Protein AF-A0A099EU78-F1 (afdb_monomer)

Structure (mmCIF, N/CA/C/O backbone):
data_AF-A0A099EU78-F1
#
_entry.id   AF-A0A099EU78-F1
#
loop_
_atom_site.group_PDB
_atom_site.id
_atom_site.type_symbol
_atom_site.label_atom_id
_atom_site.label_alt_id
_atom_site.label_comp_id
_atom_site.label_asym_id
_atom_site.label_entity_id
_atom_site.label_seq_id
_atom_site.pdbx_PDB_ins_code
_atom_site.Cartn_x
_atom_site.Cartn_y
_atom_site.Cartn_z
_atom_site.occupancy
_atom_site.B_iso_or_equiv
_atom_site.auth_seq_id
_atom_site.auth_comp_id
_atom_site.auth_asym_id
_atom_site.auth_atom_id
_atom_site.pdbx_PDB_model_num
ATOM 1 N N . MET A 1 1 ? -49.614 20.196 21.701 1.00 38.34 1 MET A N 1
ATOM 2 C CA . MET A 1 1 ? -48.810 18.955 21.643 1.00 38.34 1 MET A CA 1
ATOM 3 C C . MET A 1 1 ? -47.610 19.234 20.755 1.00 38.34 1 MET A C 1
ATOM 5 O O . MET A 1 1 ? -47.786 19.555 19.587 1.00 38.34 1 MET A O 1
ATOM 9 N N . LYS A 1 2 ? -46.423 19.310 21.362 1.00 38.41 2 LYS A N 1
ATOM 10 C CA . LYS A 1 2 ? -45.186 19.818 20.755 1.00 38.41 2 LYS A CA 1
ATOM 11 C C . LYS A 1 2 ? -44.476 18.629 20.103 1.00 38.41 2 LYS A C 1
ATOM 13 O O . LYS A 1 2 ? -43.973 17.764 20.810 1.00 38.41 2 LYS A O 1
ATOM 18 N N . HIS A 1 3 ? -44.539 18.549 18.776 1.00 41.34 3 HIS A N 1
ATOM 19 C CA . HIS A 1 3 ? -43.918 17.479 18.000 1.00 41.34 3 HIS A CA 1
ATOM 20 C C . HIS A 1 3 ? -42.408 17.715 17.955 1.00 41.34 3 HIS A C 1
ATOM 22 O O . HIS A 1 3 ? -41.948 18.739 17.451 1.00 41.34 3 HIS A O 1
ATOM 28 N N . CYS A 1 4 ? -41.653 16.783 18.530 1.00 44.53 4 CYS A N 1
ATOM 29 C CA . CYS A 1 4 ? -40.205 16.733 18.424 1.00 44.53 4 CYS A CA 1
ATOM 30 C C . CYS A 1 4 ? -39.872 16.083 17.072 1.00 44.53 4 CYS A C 1
ATOM 32 O O . CYS A 1 4 ? -40.051 14.876 16.915 1.00 44.53 4 CYS A O 1
ATOM 34 N N . LEU A 1 5 ? -39.457 16.879 16.082 1.00 46.91 5 LEU A N 1
ATOM 35 C CA . LEU A 1 5 ? -38.812 16.351 14.880 1.00 46.91 5 LEU A CA 1
ATOM 36 C C . LEU A 1 5 ? -37.393 15.926 15.268 1.00 46.91 5 LEU A C 1
ATOM 38 O O . LEU A 1 5 ? -36.523 16.770 15.466 1.00 46.91 5 LEU A O 1
ATOM 42 N N . ILE A 1 6 ? -37.163 14.620 15.378 1.00 50.50 6 ILE A N 1
ATOM 43 C CA . ILE A 1 6 ? -35.812 14.062 15.380 1.00 50.50 6 ILE A CA 1
ATOM 44 C C . ILE A 1 6 ? -35.417 13.931 13.910 1.00 50.50 6 ILE A C 1
ATOM 46 O O . ILE A 1 6 ? -35.852 13.016 13.215 1.00 50.50 6 ILE A O 1
ATOM 50 N N . ALA A 1 7 ? -34.642 14.899 13.424 1.00 48.06 7 ALA A N 1
ATOM 51 C CA . ALA A 1 7 ? -33.934 14.779 12.161 1.00 48.06 7 ALA A CA 1
ATOM 52 C C . ALA A 1 7 ? -32.829 13.730 12.348 1.00 48.06 7 ALA A C 1
ATOM 54 O O . ALA A 1 7 ? -31.798 14.003 12.959 1.00 48.06 7 ALA A O 1
ATOM 55 N N . ALA A 1 8 ? -33.079 12.510 11.874 1.00 45.00 8 ALA A N 1
ATOM 56 C CA . ALA A 1 8 ? -32.043 11.506 11.709 1.00 45.00 8 ALA A CA 1
ATOM 57 C C . ALA A 1 8 ? -31.104 11.992 10.599 1.00 45.00 8 ALA A C 1
ATOM 59 O O . ALA A 1 8 ? -31.436 11.944 9.416 1.00 45.00 8 ALA A O 1
ATOM 60 N N . LEU A 1 9 ? -29.956 12.535 11.000 1.00 45.12 9 LEU A N 1
ATOM 61 C CA . LEU A 1 9 ? -28.851 12.829 10.104 1.00 45.12 9 LEU A CA 1
ATOM 62 C C . LEU A 1 9 ? -28.272 11.471 9.676 1.00 45.12 9 LEU A C 1
ATOM 64 O O . LEU A 1 9 ? -27.477 10.873 10.397 1.00 45.12 9 LEU A O 1
ATOM 68 N N . CYS A 1 10 ? -28.739 10.933 8.548 1.00 38.91 10 CYS A N 1
ATOM 69 C CA . CYS A 1 10 ? -28.059 9.831 7.878 1.00 38.91 10 CYS A CA 1
ATOM 70 C C . CYS A 1 10 ? -26.675 10.344 7.472 1.00 38.91 10 CYS A C 1
ATOM 72 O O . CYS A 1 10 ? -26.548 11.085 6.498 1.00 38.91 10 CYS A O 1
ATOM 74 N N . LEU A 1 11 ? -25.655 9.995 8.256 1.00 42.59 11 LEU A N 1
ATOM 75 C CA . LEU A 1 11 ? -24.265 10.078 7.831 1.00 42.59 11 LEU A CA 1
ATOM 76 C C . LEU A 1 11 ? -24.165 9.228 6.565 1.00 42.59 11 LEU A C 1
ATOM 78 O O . LEU A 1 11 ? -24.374 8.017 6.607 1.00 42.59 11 LEU A O 1
ATOM 82 N N . ALA A 1 12 ? -23.969 9.887 5.428 1.00 37.28 12 ALA A N 1
ATOM 83 C CA . ALA A 1 12 ? -23.705 9.219 4.172 1.00 37.28 12 ALA A CA 1
ATOM 84 C C . ALA A 1 12 ? -22.346 8.525 4.307 1.00 37.28 12 ALA A C 1
ATOM 86 O O . ALA A 1 12 ? -21.306 9.155 4.138 1.00 37.28 12 ALA A O 1
ATOM 87 N N . SER A 1 13 ? -22.360 7.240 4.649 1.00 43.66 13 SER A N 1
ATOM 88 C CA . SER A 1 13 ? -21.246 6.348 4.372 1.00 43.66 13 SER A CA 1
ATOM 89 C C . SER A 1 13 ? -21.105 6.301 2.851 1.00 43.66 13 SER A C 1
ATOM 91 O O . SER A 1 13 ? -21.903 5.673 2.153 1.00 43.66 13 SER A O 1
ATOM 93 N N . GLY A 1 14 ? -20.158 7.079 2.322 1.00 46.44 14 GLY A N 1
ATOM 94 C CA . GLY A 1 14 ? -19.791 7.006 0.913 1.00 46.44 14 GLY A CA 1
ATOM 95 C C . GLY A 1 14 ? -19.384 5.570 0.568 1.00 46.44 14 GLY A C 1
ATOM 96 O O . GLY A 1 14 ? -18.867 4.871 1.443 1.00 46.44 14 GLY A O 1
ATOM 97 N N . PRO A 1 15 ? -19.645 5.097 -0.662 1.00 48.50 15 PRO A N 1
ATOM 98 C CA . PRO A 1 15 ? -19.170 3.786 -1.073 1.00 48.50 15 PRO A CA 1
ATOM 99 C C . PRO A 1 15 ? -17.649 3.756 -0.902 1.00 48.50 15 PRO A C 1
ATOM 101 O O . PRO A 1 15 ? -16.961 4.654 -1.392 1.00 48.50 15 PRO A O 1
ATOM 104 N N . ALA A 1 16 ? -17.141 2.756 -0.177 1.00 52.81 16 ALA A N 1
ATOM 105 C CA . ALA A 1 16 ? -15.727 2.424 -0.236 1.00 52.81 16 ALA A CA 1
ATOM 106 C C . ALA A 1 16 ? -15.407 2.170 -1.712 1.00 52.81 16 ALA A C 1
ATOM 108 O O . ALA A 1 16 ? -16.097 1.387 -2.368 1.00 52.81 16 ALA A O 1
ATOM 109 N N . LEU A 1 17 ? -14.480 2.946 -2.268 1.00 63.19 17 LEU A N 1
ATOM 110 C CA . LEU A 1 17 ? -14.197 2.878 -3.694 1.00 63.19 17 LEU A CA 1
ATOM 111 C C . LEU A 1 17 ? -13.292 1.677 -3.947 1.00 63.19 17 LEU A C 1
ATOM 113 O O . LEU A 1 17 ? -12.259 1.526 -3.287 1.00 63.19 17 LEU A O 1
ATOM 117 N N . ALA A 1 18 ? -13.690 0.852 -4.919 1.00 78.75 18 ALA A N 1
ATOM 118 C CA . ALA A 1 18 ? -12.827 -0.160 -5.507 1.00 78.75 18 ALA A CA 1
ATOM 119 C C . ALA A 1 18 ? -11.472 0.431 -5.899 1.00 78.75 18 ALA A C 1
ATOM 121 O O . ALA A 1 18 ? -11.382 1.635 -6.148 1.00 78.75 18 ALA A O 1
ATOM 122 N N . TRP A 1 19 ? -10.447 -0.415 -6.032 1.00 92.12 19 TRP A N 1
ATOM 123 C CA . TRP A 1 19 ? -9.174 0.017 -6.609 1.00 92.12 19 TRP A CA 1
ATOM 124 C C . TRP A 1 19 ? -9.408 0.732 -7.944 1.00 92.12 19 TRP A C 1
ATOM 126 O O . TRP A 1 19 ? -9.770 0.104 -8.942 1.00 92.12 19 TRP A O 1
ATOM 136 N N . THR A 1 20 ? -9.198 2.045 -7.966 1.00 92.62 20 THR A N 1
ATOM 137 C CA . THR A 1 20 ? -9.228 2.835 -9.194 1.00 92.62 20 THR A CA 1
ATOM 138 C C . THR A 1 20 ? -7.816 2.982 -9.711 1.00 92.62 20 THR A C 1
ATOM 140 O O . THR A 1 20 ? -6.967 3.569 -9.044 1.00 92.62 20 THR A O 1
ATOM 143 N N . GLU A 1 21 ? -7.573 2.447 -10.903 1.00 94.69 21 GLU A N 1
ATOM 144 C CA . GLU A 1 21 ? -6.302 2.593 -11.598 1.00 94.69 21 GLU A CA 1
ATOM 145 C C . GLU A 1 21 ? -6.308 3.864 -12.453 1.00 94.69 21 GLU A C 1
ATOM 147 O O . GLU A 1 21 ? -7.205 4.097 -13.267 1.00 94.69 21 GLU A O 1
ATOM 152 N N . THR A 1 22 ? -5.262 4.668 -12.307 1.00 95.19 22 THR A N 1
ATOM 153 C CA . THR A 1 22 ? -4.925 5.757 -13.221 1.00 95.19 22 THR A CA 1
ATOM 154 C C . THR A 1 22 ? -3.483 5.599 -13.687 1.00 95.19 22 THR A C 1
ATOM 156 O O . THR A 1 22 ? -2.642 5.075 -12.963 1.00 95.19 22 THR A O 1
ATOM 159 N N . LYS A 1 23 ? -3.177 6.042 -14.909 1.00 94.56 23 LYS A N 1
ATOM 160 C CA . LYS A 1 23 ? -1.797 6.117 -15.405 1.00 94.56 23 LYS A CA 1
ATOM 161 C C . LYS A 1 23 ? -1.377 7.576 -15.460 1.00 94.56 23 LYS A C 1
ATOM 163 O O . LYS A 1 23 ? -2.054 8.385 -16.099 1.00 94.56 23 LYS A O 1
ATOM 168 N N . ASP A 1 24 ? -0.289 7.919 -14.781 1.00 90.88 24 ASP A N 1
ATOM 169 C CA . ASP A 1 24 ? 0.240 9.278 -14.818 1.00 90.88 24 ASP A CA 1
ATOM 170 C C . ASP A 1 24 ? 0.998 9.556 -16.131 1.00 90.88 24 ASP A C 1
ATOM 172 O O . ASP A 1 24 ? 1.253 8.666 -16.947 1.00 90.88 24 ASP A O 1
ATOM 176 N N . PHE A 1 25 ? 1.367 10.819 -16.360 1.00 91.69 25 PHE A N 1
ATOM 177 C CA . PHE A 1 25 ? 2.054 11.228 -17.592 1.00 91.69 25 PHE A CA 1
ATOM 178 C C . PHE A 1 25 ? 3.472 10.649 -17.736 1.00 91.69 25 PHE A C 1
ATOM 180 O O . PHE A 1 25 ? 4.030 10.693 -18.832 1.00 91.69 25 PHE A O 1
ATOM 187 N N . ARG A 1 26 ? 4.071 10.160 -16.642 1.00 92.19 26 ARG A N 1
ATOM 188 C CA . ARG A 1 26 ? 5.388 9.511 -16.641 1.00 92.19 26 ARG A CA 1
ATOM 189 C C . ARG A 1 26 ? 5.269 8.036 -17.004 1.00 92.19 26 ARG A C 1
ATOM 191 O O . ARG A 1 26 ? 6.251 7.449 -17.431 1.00 92.19 26 ARG A O 1
ATOM 198 N N . GLY A 1 27 ? 4.071 7.468 -16.894 1.00 92.44 27 GLY A N 1
ATOM 199 C CA . GLY A 1 27 ? 3.794 6.066 -17.156 1.00 92.44 27 GLY A CA 1
ATOM 200 C C . GLY A 1 27 ? 3.624 5.227 -15.890 1.00 92.44 27 GLY A C 1
ATOM 201 O O . GLY A 1 27 ? 3.481 4.014 -16.013 1.00 92.44 27 GLY A O 1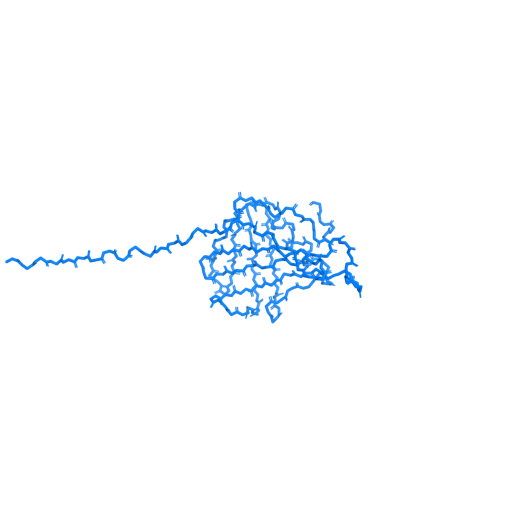
ATOM 202 N N . LEU A 1 28 ? 3.593 5.850 -14.708 1.00 95.56 28 LEU A N 1
ATOM 203 C CA . LEU A 1 28 ? 3.353 5.161 -13.444 1.00 95.56 28 LEU A CA 1
ATOM 204 C C . LEU A 1 28 ? 1.876 4.797 -13.314 1.00 95.56 28 LEU A C 1
ATOM 206 O O . LEU A 1 28 ? 0.996 5.598 -13.638 1.00 95.56 28 LEU A O 1
ATOM 210 N N . HIS A 1 29 ? 1.614 3.594 -12.818 1.00 96.75 29 HIS A N 1
ATOM 211 C CA . HIS A 1 29 ? 0.274 3.110 -12.523 1.00 96.75 29 HIS A CA 1
ATOM 212 C C . HIS A 1 29 ? -0.045 3.433 -11.064 1.00 96.75 29 HIS A C 1
ATOM 214 O O . HIS A 1 29 ? 0.680 3.014 -10.165 1.00 96.75 29 HIS A O 1
ATOM 220 N N . VAL A 1 30 ? -1.109 4.188 -10.827 1.00 96.56 30 VAL A N 1
ATOM 221 C CA . VAL A 1 30 ? -1.540 4.641 -9.505 1.00 96.56 30 VAL A CA 1
ATOM 222 C C . VAL A 1 30 ? -2.879 3.994 -9.192 1.00 96.56 30 VAL A C 1
ATOM 224 O O . VAL A 1 30 ? -3.858 4.218 -9.902 1.00 96.56 30 VAL A O 1
ATOM 227 N N . TYR A 1 31 ? -2.910 3.193 -8.135 1.00 96.31 31 TYR A N 1
ATOM 228 C CA . TYR A 1 31 ? -4.086 2.475 -7.668 1.00 96.31 31 TYR A CA 1
ATOM 229 C C . TYR A 1 31 ? -4.558 3.082 -6.357 1.00 96.31 31 TYR A C 1
ATOM 231 O O . TYR A 1 31 ? -3.834 3.060 -5.363 1.00 96.31 31 TYR A O 1
ATOM 239 N N . GLU A 1 32 ? -5.778 3.596 -6.337 1.00 95.06 32 GLU A N 1
ATOM 240 C CA . GLU A 1 32 ? -6.325 4.275 -5.165 1.00 95.06 32 GLU A CA 1
ATOM 241 C C . GLU A 1 32 ? -7.492 3.488 -4.580 1.00 95.06 32 GLU A C 1
ATOM 243 O O . GLU A 1 32 ? -8.348 2.997 -5.313 1.00 95.06 32 GLU A O 1
ATOM 248 N N . ALA A 1 33 ? -7.527 3.385 -3.255 1.00 93.69 33 ALA A N 1
ATOM 249 C CA . ALA A 1 33 ? -8.658 2.866 -2.501 1.00 93.69 33 ALA A CA 1
ATOM 250 C C . ALA A 1 33 ? -8.893 3.747 -1.274 1.00 93.69 33 ALA A C 1
ATOM 252 O O . ALA A 1 33 ? -7.950 4.241 -0.650 1.00 93.69 33 ALA A O 1
ATOM 253 N N . SER A 1 34 ? -10.156 3.945 -0.904 1.00 91.81 34 SER A N 1
ATOM 254 C CA . SER A 1 34 ? -10.506 4.753 0.265 1.00 91.81 34 SER A CA 1
ATOM 255 C C . SER A 1 34 ? -11.653 4.154 1.066 1.00 91.81 34 SER A C 1
ATOM 257 O O . SER A 1 34 ? -12.532 3.473 0.537 1.00 91.81 34 SER A O 1
ATOM 259 N N . GLY A 1 35 ? -11.615 4.421 2.367 1.00 88.00 35 GLY A N 1
ATOM 260 C CA . GLY A 1 35 ? -12.651 4.099 3.338 1.00 88.00 35 GLY A CA 1
ATOM 261 C C . GLY A 1 35 ? -12.955 5.319 4.200 1.00 88.00 35 GLY A C 1
ATOM 262 O O . GLY A 1 35 ? -12.493 6.432 3.932 1.00 88.00 35 GLY A O 1
ATOM 263 N N . GLU A 1 36 ? -13.737 5.130 5.259 1.00 88.06 36 GLU A N 1
ATOM 264 C CA . GLU A 1 36 ? -14.099 6.235 6.146 1.00 88.06 36 GLU A CA 1
ATOM 265 C C . GLU A 1 36 ? -12.855 6.803 6.848 1.00 88.06 36 GLU A C 1
ATOM 267 O O . GLU A 1 36 ? -12.284 6.186 7.743 1.00 88.06 36 GLU A O 1
ATOM 272 N N . GLY A 1 37 ? -12.421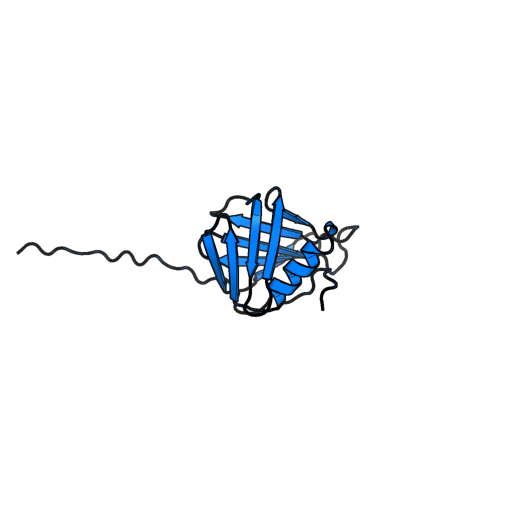 7.996 6.434 1.00 89.50 37 GLY A N 1
ATOM 273 C CA . GLY A 1 37 ? -11.313 8.709 7.068 1.00 89.50 37 GLY A CA 1
ATOM 274 C C . GLY A 1 37 ? -9.915 8.171 6.752 1.00 89.50 37 GLY A C 1
ATOM 275 O O . GLY A 1 37 ? -8.963 8.625 7.382 1.00 89.50 37 GLY A O 1
ATOM 276 N N . VAL A 1 38 ? -9.761 7.252 5.795 1.00 93.19 38 VAL A N 1
ATOM 277 C CA . VAL A 1 38 ? -8.453 6.724 5.382 1.00 93.19 38 VAL A CA 1
ATOM 278 C C . VAL A 1 38 ? -8.403 6.469 3.877 1.00 93.19 38 VAL A C 1
ATOM 280 O O . VAL A 1 38 ? -9.395 6.052 3.279 1.00 93.19 38 VAL A O 1
ATOM 283 N N 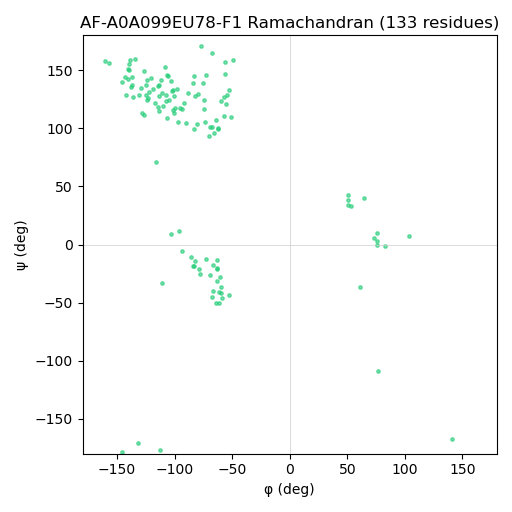. ALA A 1 39 ? -7.249 6.710 3.257 1.00 93.94 39 ALA A N 1
ATOM 284 C CA . ALA A 1 39 ? -7.018 6.390 1.852 1.00 93.94 39 ALA A CA 1
ATOM 285 C C . ALA A 1 39 ? -5.612 5.830 1.628 1.00 93.94 39 ALA A C 1
ATOM 287 O O . ALA A 1 39 ? -4.644 6.283 2.249 1.00 93.94 39 ALA A O 1
ATOM 288 N N . LEU A 1 40 ? -5.529 4.860 0.719 1.00 95.56 40 LEU A N 1
ATOM 289 C CA . LEU A 1 40 ? -4.306 4.229 0.243 1.00 95.56 40 LEU A CA 1
ATOM 290 C C . LEU A 1 40 ? -4.115 4.558 -1.237 1.00 95.56 40 LEU A C 1
ATOM 292 O O . LEU A 1 40 ? -5.059 4.461 -2.019 1.00 95.56 40 LEU A O 1
ATOM 296 N N . SER A 1 41 ? -2.888 4.898 -1.620 1.00 95.94 41 SER A N 1
ATOM 297 C CA . SER A 1 41 ? -2.484 5.042 -3.019 1.00 95.94 41 SER A CA 1
ATOM 298 C C . SER A 1 41 ? -1.232 4.209 -3.258 1.00 95.94 41 SER A C 1
ATOM 300 O O . SER A 1 41 ? -0.187 4.475 -2.670 1.00 95.94 41 SER A O 1
ATOM 302 N N . VAL A 1 42 ? -1.342 3.159 -4.064 1.00 96.62 42 VAL A N 1
ATOM 303 C CA . VAL A 1 42 ? -0.220 2.295 -4.433 1.00 96.62 42 VAL A CA 1
ATOM 304 C C . VAL A 1 42 ? 0.265 2.721 -5.809 1.00 96.62 42 VAL A C 1
ATOM 306 O O . VAL A 1 42 ? -0.477 2.644 -6.785 1.00 96.62 42 VAL A O 1
ATOM 309 N N . VAL A 1 43 ? 1.509 3.173 -5.890 1.00 96.31 43 VAL A N 1
ATOM 310 C CA . VAL A 1 43 ? 2.165 3.550 -7.140 1.00 96.31 43 VAL A CA 1
ATOM 311 C C . VAL A 1 43 ? 3.075 2.412 -7.573 1.00 96.31 43 VAL A C 1
ATOM 313 O O . VAL A 1 43 ? 3.907 1.954 -6.790 1.00 96.31 43 VAL A O 1
ATOM 316 N N . CYS A 1 44 ? 2.911 1.976 -8.818 1.00 95.75 44 CYS A N 1
ATOM 317 C CA . CYS A 1 44 ? 3.666 0.902 -9.448 1.00 95.75 44 CYS A CA 1
ATOM 318 C C . CYS A 1 44 ? 4.331 1.392 -10.734 1.00 95.75 44 CYS A C 1
ATOM 320 O O . CYS A 1 44 ? 3.706 2.089 -11.538 1.00 95.75 44 CYS A O 1
ATOM 322 N N . ASP A 1 45 ? 5.553 0.931 -10.977 1.00 94.50 45 ASP A N 1
ATOM 323 C CA . ASP A 1 45 ? 6.296 1.175 -12.212 1.00 94.50 45 ASP A CA 1
ATOM 324 C C . ASP A 1 45 ? 6.569 -0.140 -12.971 1.00 94.50 45 ASP A C 1
ATOM 326 O O . ASP A 1 45 ? 7.702 -0.632 -12.988 1.00 94.50 45 ASP A O 1
ATOM 330 N N . PRO A 1 46 ? 5.537 -0.768 -13.572 1.00 91.06 46 PRO A N 1
ATOM 331 C CA . PRO A 1 46 ? 5.688 -2.065 -14.236 1.00 91.06 46 PRO A CA 1
ATOM 332 C C . PRO A 1 46 ? 6.529 -1.987 -15.518 1.00 91.06 46 PRO A C 1
ATOM 334 O O . PRO A 1 46 ? 7.140 -2.978 -15.915 1.00 91.06 46 PRO A O 1
ATOM 337 N N . ASP A 1 47 ? 6.558 -0.815 -16.155 1.00 90.25 47 ASP A N 1
ATOM 338 C CA . ASP A 1 47 ? 7.240 -0.581 -17.428 1.00 90.25 47 ASP A CA 1
ATOM 339 C C . ASP A 1 47 ? 8.680 -0.058 -17.235 1.00 90.25 47 ASP A C 1
ATOM 341 O O . ASP A 1 47 ? 9.412 0.094 -18.215 1.00 90.25 47 ASP A O 1
ATOM 345 N N . GLY A 1 48 ? 9.102 0.225 -15.994 1.00 89.69 48 GLY A N 1
ATOM 346 C CA . GLY A 1 48 ? 10.415 0.804 -15.692 1.00 89.69 48 GLY A CA 1
ATOM 347 C C . GLY A 1 48 ? 10.589 2.215 -16.263 1.00 89.69 48 GLY A C 1
ATOM 348 O O . GLY A 1 48 ? 11.650 2.546 -16.798 1.00 89.69 48 GLY A O 1
ATOM 349 N N . ALA A 1 49 ? 9.536 3.032 -16.196 1.00 91.50 49 ALA A N 1
ATOM 350 C CA . ALA A 1 49 ? 9.553 4.437 -16.588 1.00 91.50 49 ALA A CA 1
ATOM 351 C C . ALA A 1 49 ? 10.559 5.261 -15.765 1.00 91.50 49 ALA A C 1
ATOM 353 O O . ALA A 1 49 ? 11.103 6.253 -16.261 1.00 91.50 49 ALA A O 1
ATOM 354 N N . MET A 1 50 ? 10.830 4.833 -14.531 1.00 90.19 50 MET A N 1
ATOM 355 C CA . MET A 1 50 ? 11.852 5.367 -13.639 1.00 90.19 50 MET A CA 1
ATOM 356 C C . MET A 1 50 ? 13.018 4.374 -13.500 1.00 90.19 50 MET A C 1
ATOM 358 O O . MET A 1 50 ? 12.867 3.163 -13.659 1.00 90.19 50 MET A O 1
ATOM 362 N N . ILE A 1 51 ? 14.221 4.888 -13.211 1.00 85.62 51 ILE A N 1
ATOM 363 C CA . ILE A 1 51 ? 15.424 4.064 -13.000 1.00 85.62 51 ILE A CA 1
ATOM 364 C C . ILE A 1 51 ? 16.067 4.436 -11.651 1.00 85.62 51 ILE A C 1
ATOM 366 O O . ILE A 1 51 ? 16.645 5.524 -11.551 1.00 85.62 51 ILE A O 1
ATOM 370 N N . PRO A 1 52 ? 16.045 3.540 -10.639 1.00 84.00 52 PRO A N 1
ATOM 371 C CA . PRO A 1 52 ? 15.362 2.235 -10.633 1.00 84.00 52 PRO A CA 1
ATOM 372 C C . PRO A 1 52 ? 13.823 2.379 -10.659 1.00 84.00 52 PRO A C 1
ATOM 374 O O . PRO A 1 52 ? 13.338 3.477 -10.386 1.00 84.00 52 PRO A O 1
ATOM 377 N N . PRO A 1 53 ? 13.062 1.302 -10.960 1.00 86.69 53 PRO A N 1
ATOM 378 C CA . PRO A 1 53 ? 11.602 1.347 -10.926 1.00 86.69 53 PRO A CA 1
ATOM 379 C C . PRO A 1 53 ? 11.073 1.870 -9.588 1.00 86.69 53 PRO A C 1
ATOM 381 O O . PRO A 1 53 ? 11.516 1.431 -8.522 1.00 86.69 53 PRO A O 1
ATOM 384 N N . GLU A 1 54 ? 10.128 2.806 -9.641 1.00 90.62 54 GLU A N 1
ATOM 385 C CA . GLU A 1 54 ? 9.559 3.440 -8.450 1.00 90.62 54 GLU A CA 1
ATOM 386 C C . GLU A 1 54 ? 8.243 2.770 -8.048 1.00 90.62 54 GLU A C 1
ATOM 388 O O . GLU A 1 54 ? 7.200 3.022 -8.648 1.00 90.62 54 GLU A O 1
ATOM 393 N N . ASN A 1 55 ? 8.272 1.973 -6.975 1.00 94.31 55 ASN A N 1
ATOM 394 C CA . ASN A 1 55 ? 7.051 1.479 -6.333 1.00 94.31 55 ASN A CA 1
ATOM 395 C C . ASN A 1 55 ? 6.962 1.969 -4.891 1.00 94.31 55 ASN A C 1
ATOM 397 O O . ASN A 1 55 ? 7.954 1.906 -4.151 1.00 94.31 55 ASN A O 1
ATOM 401 N N . HIS A 1 56 ? 5.792 2.461 -4.497 1.00 94.81 56 HIS A N 1
ATOM 402 C CA . HIS A 1 56 ? 5.551 2.959 -3.149 1.00 94.81 56 HIS A CA 1
ATOM 403 C C . HIS A 1 56 ? 4.065 2.945 -2.786 1.00 94.81 56 HIS A C 1
ATOM 405 O O . HIS A 1 56 ? 3.192 2.990 -3.646 1.00 94.81 56 HIS A O 1
ATOM 411 N N . LEU A 1 57 ? 3.785 2.897 -1.489 1.00 96.00 57 LEU A N 1
ATOM 412 C CA . LEU A 1 57 ? 2.457 3.056 -0.912 1.00 96.00 57 LEU A CA 1
ATOM 413 C C . LEU A 1 57 ? 2.406 4.414 -0.226 1.00 96.00 57 LEU A C 1
ATOM 415 O O . LEU A 1 57 ? 3.249 4.702 0.621 1.00 96.00 57 LEU A O 1
ATOM 419 N N . MET A 1 58 ? 1.387 5.203 -0.539 1.00 95.62 58 MET A N 1
ATOM 420 C CA . MET A 1 58 ? 1.015 6.395 0.203 1.00 95.62 58 MET A CA 1
ATOM 421 C C . MET A 1 58 ? -0.210 6.128 1.076 1.00 95.62 58 MET A C 1
ATOM 423 O O . MET A 1 58 ? -1.154 5.463 0.648 1.00 95.62 58 MET A O 1
ATOM 427 N N . MET A 1 59 ? -0.213 6.674 2.289 1.00 95.50 59 MET A N 1
ATOM 428 C CA . MET A 1 59 ? -1.310 6.551 3.246 1.00 95.50 59 MET A CA 1
ATOM 429 C C . MET A 1 59 ? -1.685 7.915 3.815 1.00 95.50 59 MET A C 1
ATOM 431 O O . MET A 1 59 ? -0.841 8.637 4.357 1.00 95.50 59 MET A O 1
ATOM 435 N N . THR A 1 60 ? -2.978 8.227 3.755 1.00 94.62 60 THR A N 1
ATOM 436 C CA . THR A 1 60 ? -3.546 9.414 4.400 1.00 94.62 60 THR A CA 1
ATOM 437 C C . THR A 1 60 ? -4.612 9.026 5.415 1.00 94.62 60 THR A C 1
ATOM 439 O O . THR A 1 60 ? -5.380 8.092 5.192 1.00 94.62 60 THR A O 1
ATOM 442 N N . VAL A 1 61 ? -4.668 9.754 6.529 1.00 93.31 61 VAL A N 1
ATOM 443 C CA . VAL A 1 61 ? -5.691 9.624 7.574 1.00 93.31 61 VAL A CA 1
ATOM 444 C C . VAL A 1 61 ? -6.335 10.991 7.759 1.00 93.31 61 VAL A C 1
ATOM 446 O O . VAL A 1 61 ? -5.646 11.979 7.991 1.00 93.31 61 VAL A O 1
ATOM 449 N N . GLN A 1 62 ? -7.659 11.056 7.625 1.00 92.56 62 GLN A N 1
ATOM 450 C CA . GLN A 1 62 ? -8.441 12.297 7.629 1.00 92.56 62 GLN A CA 1
ATOM 451 C C . GLN A 1 62 ? -7.927 13.334 6.608 1.00 92.56 62 GLN A C 1
ATOM 453 O O . GLN A 1 62 ? -7.994 14.536 6.844 1.00 92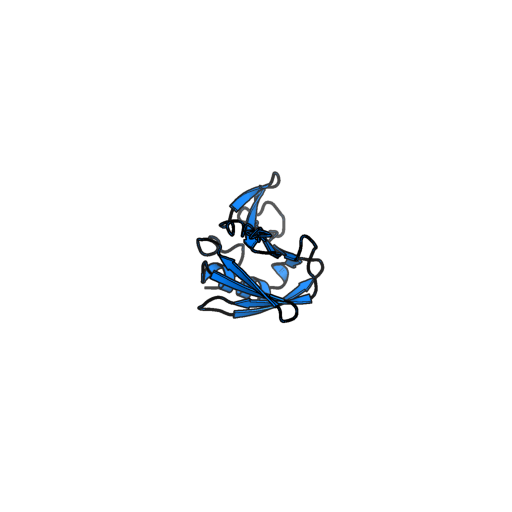.56 62 GLN A O 1
ATOM 458 N N . GLY A 1 63 ? -7.404 12.858 5.471 1.00 91.56 63 GLY A N 1
ATOM 459 C CA . GLY A 1 63 ? -6.863 13.691 4.392 1.00 91.56 63 GLY A CA 1
ATOM 460 C C . GLY A 1 63 ? -5.419 14.166 4.586 1.00 91.56 63 GLY A C 1
ATOM 461 O O . GLY A 1 63 ? -4.885 14.819 3.696 1.00 91.56 63 GLY A O 1
ATOM 462 N N . GLU A 1 64 ? -4.770 13.821 5.699 1.00 93.38 64 GLU A N 1
ATOM 463 C CA . GLU A 1 64 ? -3.389 14.210 6.004 1.00 93.38 64 GLU A CA 1
ATOM 464 C C . GLU A 1 64 ? -2.435 13.017 5.866 1.00 93.38 64 GLU A C 1
ATOM 466 O O . GLU A 1 64 ? -2.798 11.884 6.189 1.00 93.38 64 GLU A O 1
ATOM 471 N N . ASN A 1 65 ? -1.195 13.258 5.428 1.00 94.38 65 ASN A N 1
ATOM 472 C CA . ASN A 1 65 ? -0.175 12.208 5.330 1.00 94.38 65 ASN A CA 1
ATOM 473 C C . ASN A 1 65 ? 0.089 11.579 6.702 1.00 94.38 65 ASN A C 1
ATOM 475 O O . ASN A 1 65 ? 0.483 12.262 7.651 1.00 94.38 65 ASN A O 1
ATOM 479 N N . TYR A 1 66 ? -0.076 10.262 6.802 1.00 93.75 66 TYR A N 1
ATOM 480 C CA . TYR A 1 66 ? 0.134 9.557 8.060 1.00 93.75 66 TYR A CA 1
ATOM 481 C C . TYR A 1 66 ? 1.616 9.231 8.290 1.00 93.75 66 TYR A C 1
ATOM 483 O O . TYR A 1 66 ? 2.367 8.960 7.364 1.00 93.75 66 TYR A O 1
ATOM 491 N N . SER A 1 67 ? 2.084 9.261 9.534 1.00 94.75 67 SER A N 1
ATOM 492 C CA . SER A 1 67 ? 3.427 8.793 9.896 1.00 94.75 67 SER A CA 1
ATOM 493 C C . SER A 1 67 ? 3.369 8.094 11.237 1.00 94.75 67 SER A C 1
ATOM 495 O O . SER A 1 67 ? 2.860 8.657 12.206 1.00 94.75 67 SER A O 1
ATOM 497 N N . GLY A 1 68 ? 3.912 6.885 11.301 1.00 94.88 68 GLY A N 1
ATOM 498 C CA . GLY A 1 68 ? 3.838 6.055 12.492 1.00 94.88 68 GLY A CA 1
ATOM 499 C C . GLY A 1 68 ? 3.625 4.588 12.166 1.00 94.88 68 GLY A C 1
ATOM 500 O O . GLY A 1 68 ? 3.803 4.151 11.027 1.00 94.88 68 GLY A O 1
ATOM 501 N N . ASP A 1 69 ? 3.298 3.842 13.210 1.00 95.94 69 ASP A N 1
ATOM 502 C CA . ASP A 1 69 ? 3.117 2.402 13.145 1.00 95.94 69 ASP A CA 1
ATOM 503 C C . ASP A 1 69 ? 1.696 2.078 12.666 1.00 95.94 69 ASP A C 1
ATOM 505 O O . ASP A 1 69 ? 0.719 2.715 13.069 1.00 95.94 69 ASP A O 1
ATOM 509 N N . TYR A 1 70 ? 1.575 1.076 11.805 1.00 96.00 70 TYR A N 1
ATOM 510 C CA . TYR A 1 70 ? 0.300 0.617 11.273 1.00 96.00 70 TYR A CA 1
ATOM 511 C C . TYR A 1 70 ? 0.271 -0.909 11.212 1.00 96.00 70 TYR A C 1
ATOM 513 O O . TYR A 1 70 ? 1.308 -1.570 11.160 1.00 96.00 70 TYR A O 1
ATOM 521 N N . GLN A 1 71 ? -0.933 -1.465 11.169 1.00 97.31 71 GLN A N 1
ATOM 522 C CA . GLN A 1 71 ? -1.164 -2.868 10.855 1.00 97.31 71 GLN A CA 1
ATOM 523 C C . GLN A 1 71 ? -2.134 -2.958 9.681 1.00 97.31 71 GLN A C 1
ATOM 525 O O . GLN A 1 71 ? -3.202 -2.352 9.727 1.00 97.31 71 GLN A O 1
ATOM 530 N N . LEU A 1 72 ? -1.778 -3.722 8.653 1.00 96.81 72 LEU A N 1
ATOM 531 C CA . LEU A 1 72 ? -2.702 -4.160 7.611 1.00 96.81 72 LEU A CA 1
ATOM 532 C C . LEU A 1 72 ? -3.072 -5.611 7.879 1.00 96.81 72 LEU A C 1
ATOM 534 O O . LEU A 1 72 ? -2.193 -6.444 8.104 1.00 96.81 72 LEU A O 1
ATOM 538 N N . LYS A 1 73 ? -4.361 -5.923 7.826 1.00 97.44 73 LYS A N 1
ATOM 539 C CA . LYS A 1 73 ? -4.862 -7.273 8.044 1.00 97.44 73 LYS A CA 1
ATOM 540 C C . LYS A 1 73 ? -5.955 -7.612 7.042 1.00 97.44 73 LYS A C 1
ATOM 542 O O . LYS A 1 73 ? -6.864 -6.826 6.825 1.00 97.44 73 LYS A O 1
ATOM 547 N N . SER A 1 74 ? -5.881 -8.805 6.477 1.00 96.12 74 SER A N 1
ATOM 548 C CA . SER A 1 74 ? -6.964 -9.460 5.753 1.00 96.12 74 SER A CA 1
ATOM 549 C C . SER A 1 74 ? -7.439 -10.693 6.532 1.00 96.12 74 SER A C 1
ATOM 551 O O . SER A 1 74 ? -6.943 -11.003 7.621 1.00 96.12 74 SER A O 1
ATOM 553 N N . SER A 1 75 ? -8.387 -11.443 5.971 1.00 92.44 75 SER A N 1
ATOM 554 C CA . SER A 1 75 ? -8.772 -12.757 6.501 1.00 92.44 75 SER A CA 1
ATOM 555 C C . SER A 1 75 ? -7.641 -13.792 6.458 1.00 92.44 75 SER A C 1
ATOM 557 O O . SER A 1 75 ? -7.693 -14.773 7.197 1.00 92.44 75 SER A O 1
ATOM 559 N N . GLU A 1 76 ? -6.635 -13.592 5.604 1.00 93.25 76 GLU A N 1
ATOM 560 C CA . GLU A 1 76 ? -5.591 -14.582 5.315 1.00 93.25 76 GLU A CA 1
ATOM 561 C C . GLU A 1 76 ? -4.212 -14.178 5.840 1.00 93.25 76 GLU A C 1
ATOM 563 O O . GLU A 1 76 ? -3.415 -15.038 6.216 1.00 93.25 76 GLU A O 1
ATOM 568 N N . ARG A 1 77 ? -3.907 -12.875 5.853 1.00 95.81 77 ARG A N 1
ATOM 569 C CA . ARG A 1 77 ? -2.568 -12.350 6.136 1.00 95.81 77 ARG A CA 1
ATOM 570 C C . ARG A 1 77 ? -2.643 -11.108 7.014 1.00 95.81 77 ARG A C 1
ATOM 572 O O . ARG A 1 77 ? -3.645 -10.401 7.047 1.00 95.81 77 ARG A O 1
ATOM 579 N N . SER A 1 78 ? -1.566 -10.839 7.739 1.00 96.69 78 SER A N 1
ATOM 580 C CA . SER A 1 78 ? -1.431 -9.641 8.561 1.00 96.69 78 SER A CA 1
ATOM 581 C C . SER A 1 78 ? 0.016 -9.186 8.548 1.00 96.69 78 SER A C 1
ATOM 583 O O . SER A 1 78 ? 0.917 -10.014 8.658 1.00 96.69 78 SER A O 1
ATOM 585 N N . PHE A 1 79 ? 0.223 -7.879 8.475 1.00 96.06 79 PHE A N 1
ATOM 586 C CA . PHE A 1 79 ? 1.536 -7.259 8.527 1.00 96.06 79 PHE A CA 1
ATOM 587 C C . PHE A 1 79 ? 1.499 -6.022 9.421 1.00 96.06 79 PHE A C 1
ATOM 589 O O . PHE A 1 79 ? 0.564 -5.224 9.350 1.00 96.06 79 PHE A O 1
ATOM 596 N N . GLU A 1 80 ? 2.524 -5.866 10.252 1.00 95.50 80 GLU A N 1
ATOM 597 C CA . GLU A 1 80 ? 2.763 -4.664 11.047 1.00 95.50 80 GLU A CA 1
ATOM 598 C C . GLU A 1 80 ? 3.994 -3.953 10.507 1.00 95.50 80 GLU A C 1
ATOM 600 O O . GLU A 1 80 ? 5.048 -4.561 10.318 1.00 95.50 80 GLU A O 1
ATOM 605 N N . GLY A 1 81 ? 3.858 -2.655 10.273 1.00 92.56 81 GLY A N 1
ATOM 606 C CA . GLY A 1 81 ? 4.906 -1.854 9.674 1.00 92.56 81 GLY A CA 1
ATOM 607 C C . GLY A 1 81 ? 4.926 -0.439 10.214 1.00 92.56 81 GLY A C 1
ATOM 608 O O . GLY A 1 81 ? 4.140 -0.046 11.076 1.00 92.56 81 GLY A O 1
ATOM 609 N N . LYS A 1 82 ? 5.847 0.346 9.666 1.00 92.12 82 LYS A N 1
ATOM 610 C CA . LYS A 1 82 ? 5.972 1.768 9.954 1.00 92.12 82 LYS A CA 1
ATOM 611 C C . LYS A 1 82 ? 6.024 2.543 8.654 1.00 92.12 82 LYS A C 1
ATOM 613 O O . LYS A 1 82 ? 6.752 2.159 7.745 1.00 92.12 82 LYS A O 1
ATOM 618 N N . ILE A 1 83 ? 5.272 3.631 8.583 1.00 91.38 83 ILE A N 1
ATOM 619 C CA . ILE A 1 83 ? 5.272 4.539 7.439 1.00 91.38 83 ILE A CA 1
ATOM 620 C C . ILE A 1 83 ? 5.876 5.885 7.847 1.00 91.38 83 ILE A C 1
ATOM 622 O O . ILE A 1 83 ? 5.664 6.354 8.972 1.00 91.38 83 ILE A O 1
ATOM 626 N N . GLN A 1 84 ? 6.657 6.504 6.961 1.00 88.94 84 GLN A N 1
ATOM 627 C CA . GLN A 1 84 ? 7.294 7.800 7.213 1.00 88.94 84 GLN A CA 1
ATOM 628 C C . GLN A 1 84 ? 6.868 8.807 6.151 1.00 88.94 84 GLN A C 1
ATOM 630 O O . GLN A 1 84 ? 6.914 8.521 4.959 1.00 88.94 84 GLN A O 1
ATOM 635 N N . ASN A 1 85 ? 6.451 9.999 6.579 1.00 86.25 85 ASN A N 1
ATOM 636 C CA . ASN A 1 85 ? 5.937 11.057 5.705 1.00 86.25 85 ASN A CA 1
ATOM 637 C C . ASN A 1 85 ? 4.835 10.570 4.748 1.00 86.25 85 ASN A C 1
ATOM 639 O O . ASN A 1 85 ? 4.792 10.961 3.584 1.00 86.25 85 ASN A O 1
ATOM 643 N N . GLY A 1 86 ? 3.961 9.684 5.219 1.00 81.88 86 GLY A N 1
ATOM 644 C CA . GLY A 1 86 ? 2.875 9.130 4.419 1.00 81.88 86 GLY A CA 1
ATOM 645 C C . GLY A 1 86 ? 3.308 8.075 3.422 1.00 81.88 86 GLY A C 1
ATOM 646 O O . GLY A 1 86 ? 2.429 7.586 2.738 1.00 81.88 86 GLY A O 1
ATOM 647 N N . THR A 1 87 ? 4.593 7.717 3.321 1.00 88.00 87 THR A N 1
ATOM 648 C CA . THR A 1 87 ? 5.100 6.837 2.260 1.00 88.00 87 THR A CA 1
ATOM 649 C C . THR A 1 87 ? 5.854 5.619 2.805 1.00 88.00 87 THR A C 1
ATOM 651 O O . THR A 1 87 ? 6.663 5.733 3.727 1.00 88.00 87 THR A O 1
ATOM 654 N N . LEU A 1 88 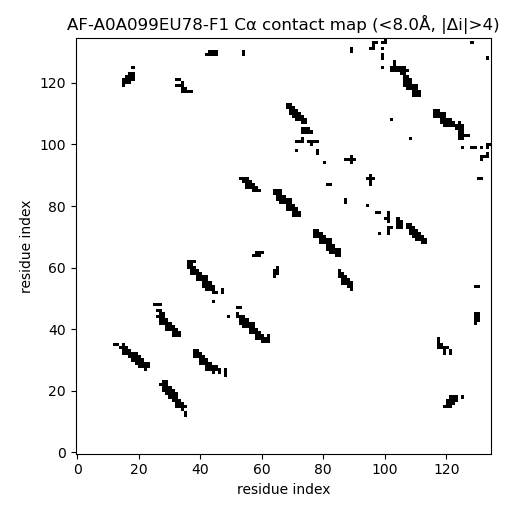? 5.593 4.451 2.218 1.00 88.31 88 LEU A N 1
ATOM 655 C CA . LEU A 1 88 ? 6.413 3.240 2.303 1.00 88.31 88 LEU A CA 1
ATOM 656 C C . LEU A 1 88 ? 6.981 2.970 0.909 1.00 88.31 88 LEU A C 1
ATOM 658 O O . LEU A 1 88 ? 6.215 2.914 -0.051 1.00 88.31 88 LEU A O 1
ATOM 662 N N . VAL A 1 89 ? 8.293 2.793 0.783 1.00 84.56 89 VAL A N 1
ATOM 663 C CA . VAL A 1 89 ? 8.957 2.595 -0.514 1.00 84.56 89 VAL A CA 1
ATOM 664 C C . VAL A 1 89 ? 9.385 1.142 -0.700 1.00 84.56 89 VAL A C 1
ATOM 666 O O . VAL A 1 89 ? 9.809 0.472 0.237 1.00 84.56 89 VAL A O 1
ATOM 669 N N . SER A 1 90 ? 9.319 0.647 -1.934 1.00 81.25 90 SER A N 1
ATOM 670 C CA . SER A 1 90 ? 9.667 -0.748 -2.253 1.00 81.25 90 SER A CA 1
ATOM 671 C C . SER A 1 90 ? 11.123 -1.129 -1.991 1.00 81.25 90 SER A C 1
ATOM 673 O O . SER A 1 90 ? 11.425 -2.307 -1.804 1.00 81.25 90 SER A O 1
ATOM 675 N N . THR A 1 91 ? 12.028 -0.151 -1.904 1.00 78.25 91 THR A N 1
ATOM 676 C CA . THR A 1 91 ? 13.435 -0.381 -1.542 1.00 78.25 91 THR A CA 1
ATOM 677 C C . THR A 1 91 ? 13.617 -0.945 -0.137 1.00 78.25 91 THR A C 1
ATOM 679 O O . THR A 1 91 ? 14.704 -1.425 0.178 1.00 78.25 91 THR A O 1
ATOM 682 N N . ASP A 1 92 ? 12.573 -0.916 0.692 1.00 69.69 92 ASP A N 1
ATOM 683 C CA . ASP A 1 92 ? 12.602 -1.506 2.026 1.00 69.69 92 ASP A CA 1
ATOM 684 C C . ASP A 1 92 ? 12.571 -3.050 1.978 1.00 69.69 92 ASP A C 1
ATOM 686 O O . ASP A 1 92 ? 12.891 -3.694 2.976 1.00 69.69 92 ASP A O 1
ATOM 690 N N . GLY A 1 93 ? 12.273 -3.657 0.817 1.00 78.62 93 GLY A N 1
ATOM 691 C CA . GLY A 1 93 ? 12.362 -5.101 0.581 1.00 78.62 93 GLY A CA 1
ATOM 692 C C . GLY A 1 93 ? 11.204 -5.875 1.210 1.00 78.62 93 GLY A C 1
ATOM 693 O O . GLY A 1 93 ? 10.071 -5.792 0.736 1.00 78.62 93 GLY A O 1
ATOM 694 N N . ASP A 1 94 ? 11.484 -6.626 2.278 1.00 83.44 94 ASP A N 1
ATOM 695 C CA . ASP A 1 94 ? 10.508 -7.489 2.963 1.00 83.44 94 ASP A CA 1
ATOM 696 C C . ASP A 1 94 ? 9.209 -6.757 3.362 1.00 83.44 94 ASP A C 1
ATOM 698 O O . ASP A 1 94 ? 8.134 -7.283 3.077 1.00 83.44 94 ASP A O 1
ATOM 702 N N . PRO A 1 95 ? 9.235 -5.525 3.918 1.00 90.12 95 PRO A N 1
ATOM 703 C CA . PRO A 1 95 ? 8.016 -4.786 4.241 1.00 90.12 95 PRO A CA 1
ATOM 704 C C . PRO A 1 95 ? 7.131 -4.511 3.024 1.00 90.12 95 PRO A C 1
ATOM 706 O O . PRO A 1 95 ? 5.910 -4.553 3.130 1.00 90.12 95 PRO A O 1
ATOM 709 N N . TRP A 1 96 ? 7.726 -4.241 1.859 1.00 93.31 96 TRP A N 1
ATOM 710 C CA . TRP A 1 96 ? 6.964 -4.023 0.632 1.00 93.31 96 TRP A CA 1
ATOM 711 C C . TRP A 1 96 ? 6.266 -5.299 0.173 1.00 93.31 96 TRP A C 1
ATOM 713 O O . TRP A 1 96 ? 5.077 -5.286 -0.142 1.00 93.31 96 TRP A O 1
ATOM 723 N N . ASN A 1 97 ? 7.002 -6.410 0.195 1.00 93.56 97 ASN A N 1
ATOM 724 C CA . ASN A 1 97 ? 6.485 -7.721 -0.164 1.00 93.56 97 ASN A CA 1
ATOM 725 C C . ASN A 1 97 ? 5.306 -8.141 0.715 1.00 93.56 97 ASN A C 1
ATOM 727 O O . ASN A 1 97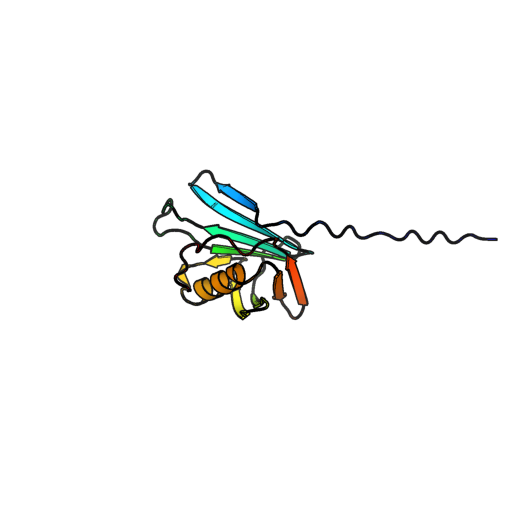 ? 4.276 -8.566 0.196 1.00 93.56 97 ASN A O 1
ATOM 731 N N . GLU A 1 98 ? 5.424 -7.962 2.028 1.00 94.94 98 GLU A N 1
ATOM 732 C CA . GLU A 1 98 ? 4.353 -8.299 2.965 1.00 94.94 98 GLU A CA 1
ATOM 733 C C . GLU A 1 98 ? 3.125 -7.398 2.792 1.00 94.94 98 GLU A C 1
ATOM 735 O O . GLU A 1 98 ? 1.994 -7.884 2.812 1.00 94.94 98 GLU A O 1
ATOM 740 N N . VAL A 1 99 ? 3.317 -6.096 2.548 1.00 95.56 99 VAL A N 1
ATOM 741 C CA . VAL A 1 99 ? 2.202 -5.179 2.268 1.00 95.56 99 VAL A CA 1
ATOM 742 C C . VAL A 1 99 ? 1.447 -5.598 1.014 1.00 95.56 99 VAL A C 1
ATOM 744 O O . VAL A 1 99 ? 0.225 -5.749 1.066 1.00 95.56 99 VAL A O 1
ATOM 747 N N . ILE A 1 100 ? 2.148 -5.832 -0.098 1.00 96.38 100 ILE A N 1
ATOM 748 C CA . ILE A 1 100 ? 1.506 -6.277 -1.339 1.00 96.38 100 ILE A CA 1
ATOM 749 C C . ILE A 1 100 ? 0.822 -7.634 -1.138 1.00 96.38 100 ILE A C 1
ATOM 751 O O . ILE A 1 100 ? -0.315 -7.805 -1.575 1.00 96.38 100 ILE A O 1
ATOM 755 N N . ALA A 1 101 ? 1.444 -8.573 -0.419 1.00 96.00 101 ALA A N 1
ATOM 756 C CA . ALA A 1 101 ? 0.833 -9.863 -0.110 1.00 96.00 101 ALA A CA 1
ATOM 757 C C . ALA A 1 101 ? -0.477 -9.717 0.684 1.00 96.00 101 ALA A C 1
ATOM 759 O O . ALA A 1 101 ? -1.458 -10.396 0.376 1.00 96.00 101 ALA A O 1
ATOM 760 N N . VAL A 1 102 ? -0.535 -8.813 1.671 1.00 96.88 102 VAL A N 1
ATOM 761 C CA . VAL A 1 102 ? -1.780 -8.527 2.402 1.00 96.88 102 VAL A CA 1
ATOM 762 C C . VAL A 1 102 ? -2.831 -7.925 1.465 1.00 96.88 102 VAL A C 1
ATOM 764 O O . VAL A 1 102 ? -3.943 -8.450 1.403 1.00 96.88 102 VAL A O 1
ATOM 767 N N . LEU A 1 103 ? -2.491 -6.891 0.687 1.00 96.44 103 LEU A N 1
ATOM 768 C CA . LEU A 1 103 ? -3.437 -6.210 -0.212 1.00 96.44 103 LEU A CA 1
ATOM 769 C C . LEU A 1 103 ? -3.994 -7.126 -1.319 1.00 96.44 103 LEU A C 1
ATOM 771 O O . LEU A 1 103 ? -5.136 -6.958 -1.745 1.00 96.44 103 LEU A O 1
ATOM 775 N N . ARG A 1 104 ? -3.205 -8.100 -1.786 1.00 96.00 104 ARG A N 1
ATOM 776 C CA . ARG A 1 104 ? -3.612 -9.084 -2.806 1.00 96.00 104 ARG A CA 1
ATOM 777 C C . ARG A 1 104 ? -4.405 -10.267 -2.245 1.00 96.00 104 ARG A C 1
ATOM 779 O O . ARG A 1 104 ? -5.010 -11.000 -3.020 1.00 96.00 104 ARG A O 1
ATOM 786 N N . SER A 1 105 ? -4.406 -10.471 -0.926 1.00 96.06 105 SER A N 1
ATOM 787 C CA . SER A 1 105 ? -5.046 -11.638 -0.296 1.00 96.06 105 SER A CA 1
ATOM 788 C C . SER A 1 105 ? -6.556 -11.497 -0.072 1.00 96.06 105 SER A C 1
ATOM 790 O O . SER A 1 105 ? -7.242 -12.492 0.128 1.00 96.06 105 SER A O 1
ATOM 792 N N . SER A 1 106 ? -7.105 -10.278 -0.087 1.00 95.19 106 SER A N 1
ATOM 793 C CA . SER A 1 106 ? -8.544 -10.055 0.103 1.00 95.19 1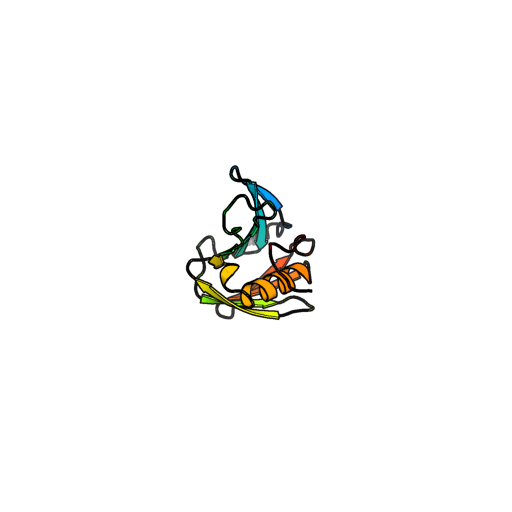06 SER A CA 1
ATOM 794 C C . SER A 1 106 ? -8.985 -8.690 -0.422 1.00 95.19 106 SER A C 1
ATOM 796 O O . SER A 1 106 ? -8.185 -7.761 -0.510 1.00 95.19 106 SER A O 1
ATOM 798 N N . ALA A 1 107 ? -10.278 -8.566 -0.726 1.00 94.56 107 ALA A N 1
ATOM 799 C CA . ALA A 1 107 ? -10.939 -7.279 -0.950 1.00 94.56 107 ALA A CA 1
ATOM 800 C C . ALA A 1 107 ? -11.271 -6.548 0.367 1.00 94.56 107 ALA A C 1
ATOM 802 O O . ALA A 1 107 ? -11.477 -5.338 0.380 1.00 94.56 107 ALA A O 1
ATOM 803 N N . GLU A 1 108 ? -11.343 -7.283 1.478 1.00 95.00 108 GLU A N 1
ATOM 804 C CA . GLU A 1 108 ? -11.621 -6.750 2.811 1.00 95.00 108 GLU A CA 1
ATOM 805 C C . GLU A 1 108 ? -10.314 -6.628 3.594 1.00 95.00 108 GLU A C 1
ATOM 807 O O . GLU A 1 108 ? -9.675 -7.637 3.916 1.00 95.00 108 GLU A O 1
ATOM 812 N N . ILE A 1 109 ? -9.924 -5.387 3.885 1.00 95.62 109 ILE A N 1
ATOM 813 C CA . ILE A 1 109 ? -8.702 -5.043 4.608 1.00 95.62 109 ILE A CA 1
ATOM 814 C C . ILE A 1 109 ? -9.063 -4.222 5.849 1.00 95.62 109 ILE A C 1
ATOM 816 O O . ILE A 1 109 ? -9.693 -3.171 5.755 1.00 95.62 109 ILE A O 1
ATOM 820 N N . ASP A 1 110 ? -8.603 -4.672 7.010 1.00 95.62 110 ASP A N 1
ATOM 821 C CA . ASP A 1 110 ? -8.600 -3.903 8.248 1.00 95.62 110 ASP A CA 1
ATOM 822 C C . ASP A 1 110 ? -7.252 -3.190 8.391 1.00 95.62 110 ASP A C 1
ATOM 824 O O . ASP A 1 110 ? -6.199 -3.820 8.523 1.00 95.62 110 ASP A O 1
ATOM 828 N N . LEU A 1 111 ? -7.282 -1.860 8.395 1.00 96.06 111 LEU A N 1
ATOM 829 C CA . LEU A 1 111 ? -6.122 -1.019 8.670 1.00 96.06 111 LEU A CA 1
ATOM 830 C C . LEU A 1 111 ? -6.205 -0.501 10.103 1.00 96.06 111 LEU A C 1
ATOM 832 O O . LEU A 1 111 ? -7.109 0.257 10.437 1.00 96.06 111 LEU A O 1
ATOM 836 N N . THR A 1 112 ? -5.261 -0.883 10.959 1.00 96.69 112 THR A N 1
ATOM 837 C CA . THR A 1 112 ? -5.192 -0.391 12.339 1.00 96.69 112 THR A CA 1
ATOM 838 C C . THR A 1 112 ? -4.079 0.635 12.500 1.00 96.69 112 THR A C 1
ATOM 840 O O . THR A 1 112 ? -2.919 0.361 12.203 1.00 96.69 112 THR A O 1
ATOM 843 N N . ILE A 1 113 ? -4.437 1.819 12.996 1.00 94.38 113 ILE A N 1
ATOM 844 C CA . ILE A 1 113 ? -3.544 2.959 13.229 1.00 94.38 113 ILE A CA 1
ATOM 845 C C . ILE A 1 113 ? -3.873 3.548 14.599 1.00 94.38 113 ILE A C 1
ATOM 847 O O . ILE A 1 113 ? -5.026 3.882 14.872 1.00 94.38 113 ILE A O 1
ATOM 851 N N . ASN A 1 114 ? -2.872 3.709 15.469 1.00 90.06 114 ASN A N 1
ATOM 852 C CA . ASN A 1 114 ? -3.047 4.263 16.822 1.00 90.06 114 ASN A CA 1
ATOM 853 C C . ASN A 1 114 ? -4.176 3.578 17.633 1.00 90.06 114 ASN A C 1
ATOM 855 O O . ASN A 1 114 ? -4.885 4.230 18.398 1.00 90.06 114 ASN A O 1
ATOM 859 N N . GLY A 1 115 ? -4.373 2.268 17.437 1.00 90.19 115 GLY A N 1
ATOM 860 C CA . GLY A 1 115 ? -5.430 1.486 18.091 1.00 90.19 115 GLY A CA 1
ATOM 861 C C . GLY A 1 115 ? -6.844 1.687 17.529 1.00 90.19 115 GLY A C 1
ATOM 862 O O . GLY A 1 115 ? -7.784 1.100 18.059 1.00 90.19 115 GLY A O 1
ATOM 863 N N . MET A 1 116 ? -7.009 2.488 16.473 1.00 93.31 116 MET A N 1
ATOM 864 C CA . MET A 1 116 ? -8.257 2.614 15.718 1.00 93.31 116 MET A CA 1
ATOM 865 C C . MET A 1 116 ? -8.195 1.733 14.475 1.00 93.31 116 MET A C 1
ATOM 867 O O . MET A 1 116 ? -7.198 1.778 13.756 1.00 93.31 116 MET A O 1
ATOM 871 N N . SER A 1 117 ? -9.253 0.969 14.215 1.00 94.06 117 SER A N 1
ATOM 872 C CA . SER A 1 117 ? -9.371 0.142 13.013 1.00 94.06 117 SER A CA 1
ATOM 873 C C . SER A 1 117 ? -10.276 0.813 11.984 1.00 94.06 117 SER A C 1
ATOM 875 O O . SER A 1 117 ? -11.370 1.272 12.310 1.00 94.06 117 SER A O 1
ATOM 877 N N . TYR A 1 118 ? -9.805 0.838 10.744 1.00 93.62 118 TYR A N 1
ATOM 878 C CA . TYR A 1 118 ? -10.484 1.372 9.577 1.00 93.62 118 TYR A CA 1
ATOM 879 C C . TYR A 1 118 ? -10.724 0.230 8.596 1.00 93.62 118 TYR A C 1
ATOM 881 O O . TYR A 1 118 ? -9.772 -0.414 8.153 1.00 93.62 118 TYR A O 1
ATOM 889 N N . ALA A 1 119 ? -11.986 -0.011 8.256 1.00 92.31 119 ALA A N 1
ATOM 890 C CA . ALA A 1 119 ? -12.342 -1.008 7.259 1.00 92.31 119 ALA A CA 1
ATOM 891 C C . ALA A 1 119 ? -12.199 -0.415 5.851 1.00 92.31 119 ALA A C 1
ATOM 893 O O . ALA A 1 119 ? -12.772 0.633 5.537 1.00 92.31 119 ALA A O 1
ATOM 894 N N . LEU A 1 120 ? -11.457 -1.113 5.000 1.00 91.62 120 LEU A N 1
ATOM 895 C CA . LEU A 1 120 ? -11.314 -0.849 3.577 1.00 91.62 120 LEU A CA 1
ATOM 896 C C . LEU A 1 120 ? -11.941 -2.021 2.821 1.00 91.62 120 LEU A C 1
ATOM 898 O O . LEU A 1 120 ? -11.457 -3.147 2.904 1.00 91.62 120 LEU A O 1
ATOM 902 N N . ASN A 1 121 ? -13.020 -1.753 2.087 1.00 92.31 121 ASN A N 1
ATOM 903 C CA . ASN A 1 121 ? -13.583 -2.704 1.135 1.00 92.31 121 ASN A CA 1
ATOM 904 C C . ASN A 1 121 ? -13.253 -2.217 -0.275 1.00 92.31 121 ASN A C 1
ATOM 906 O O . ASN A 1 121 ? -13.787 -1.207 -0.724 1.00 92.31 121 ASN A O 1
ATOM 910 N N . THR A 1 122 ? -12.348 -2.921 -0.941 1.00 91.50 122 THR A N 1
ATOM 911 C CA . THR A 1 122 ? -11.804 -2.549 -2.251 1.00 91.50 122 THR A CA 1
ATOM 912 C C . THR A 1 122 ? -12.521 -3.243 -3.413 1.00 91.50 122 THR A C 1
ATOM 914 O O . THR A 1 122 ? -12.044 -3.181 -4.547 1.00 91.50 122 THR A O 1
ATOM 917 N N . GLU A 1 123 ? -13.665 -3.891 -3.141 1.00 90.25 123 GLU A N 1
ATOM 918 C CA . GLU A 1 123 ? -14.492 -4.740 -4.024 1.00 90.25 123 GLU A CA 1
ATOM 919 C C . GLU A 1 123 ? -13.793 -5.993 -4.581 1.00 90.25 123 GLU A C 1
ATOM 921 O O . GLU A 1 123 ? -14.406 -7.055 -4.693 1.00 90.25 123 GLU A O 1
ATOM 926 N N . GLN A 1 124 ? -12.506 -5.890 -4.895 1.00 92.5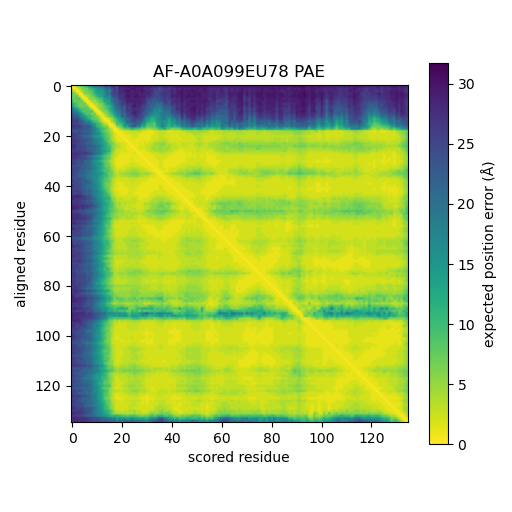6 124 GLN A N 1
ATOM 927 C CA . GLN A 1 124 ? -11.635 -6.952 -5.375 1.00 92.56 124 GLN A CA 1
ATOM 928 C C . GLN A 1 124 ? -10.243 -6.812 -4.742 1.00 92.56 124 GLN A C 1
ATOM 930 O O . GLN A 1 124 ? -9.816 -5.691 -4.455 1.00 92.56 124 GLN A O 1
ATOM 935 N N . PRO A 1 125 ? -9.496 -7.915 -4.556 1.00 95.25 125 PRO A N 1
ATOM 936 C CA . PRO A 1 125 ? -8.115 -7.835 -4.095 1.00 95.25 125 PRO A CA 1
ATOM 937 C C . PRO A 1 125 ? -7.247 -6.958 -5.005 1.00 95.25 125 PRO A C 1
ATOM 939 O O . PRO A 1 125 ? -7.552 -6.770 -6.186 1.00 95.25 125 PRO A O 1
ATOM 942 N N . PHE A 1 126 ? -6.144 -6.437 -4.461 1.00 96.19 126 PHE A N 1
ATOM 943 C CA . PHE A 1 126 ? -5.201 -5.633 -5.238 1.00 96.19 126 PHE A CA 1
ATOM 944 C C . PHE A 1 126 ? -4.722 -6.406 -6.484 1.00 96.19 126 PHE A C 1
ATOM 946 O O . PHE A 1 126 ? -4.316 -7.565 -6.363 1.00 96.19 126 PHE A O 1
ATOM 953 N N . PRO A 1 127 ? -4.790 -5.820 -7.694 1.00 93.94 127 PRO A N 1
ATOM 954 C CA . PRO A 1 127 ? -4.768 -6.622 -8.918 1.00 93.94 127 PRO A CA 1
ATOM 955 C C . PRO A 1 127 ? -3.365 -6.965 -9.440 1.00 93.94 127 PRO A C 1
ATOM 957 O O . PRO A 1 127 ? -3.250 -7.777 -10.357 1.00 93.94 127 PRO A O 1
ATOM 960 N N . VAL A 1 128 ? -2.296 -6.364 -8.902 1.00 94.69 128 VAL A N 1
ATOM 961 C CA . VAL A 1 128 ? -0.937 -6.463 -9.469 1.00 94.69 128 VAL A CA 1
ATOM 962 C C . VAL A 1 128 ? 0.137 -6.740 -8.418 1.00 94.69 128 VAL A C 1
ATOM 964 O O . VAL A 1 128 ? -0.045 -6.484 -7.234 1.00 94.69 128 VAL A O 1
ATOM 967 N N . GLU A 1 129 ? 1.287 -7.250 -8.860 1.00 93.50 129 GLU A N 1
ATOM 968 C CA . GLU A 1 129 ? 2.442 -7.534 -7.993 1.00 93.50 129 GLU A CA 1
ATOM 969 C C . GLU A 1 129 ? 3.241 -6.282 -7.621 1.00 93.50 129 GLU A C 1
ATOM 971 O O . GLU A 1 129 ? 3.890 -6.263 -6.584 1.00 93.50 129 GLU A O 1
ATOM 976 N N . CYS A 1 130 ? 3.197 -5.223 -8.435 1.00 93.75 130 CYS A N 1
ATOM 977 C CA . CYS A 1 130 ? 3.824 -3.933 -8.118 1.00 93.75 130 CYS A CA 1
ATOM 978 C C . CYS A 1 130 ? 5.308 -4.047 -7.688 1.00 93.75 130 CYS A C 1
ATOM 980 O O . CYS A 1 130 ? 5.742 -3.462 -6.696 1.00 93.75 130 CYS A O 1
ATOM 982 N N . GLY A 1 131 ? 6.088 -4.882 -8.382 1.00 89.81 131 GLY A N 1
ATOM 983 C CA . GLY A 1 131 ? 7.497 -5.129 -8.050 1.00 89.81 131 GLY A CA 1
ATOM 984 C C . GLY A 1 131 ? 7.735 -5.992 -6.803 1.00 89.81 131 GLY A C 1
ATOM 985 O O . GLY A 1 131 ? 8.884 -6.156 -6.401 1.00 89.81 131 GLY A O 1
ATOM 986 N N . SER A 1 132 ? 6.683 -6.540 -6.189 1.00 88.62 132 SER A N 1
ATOM 987 C CA . SER A 1 132 ? 6.801 -7.540 -5.131 1.00 88.62 132 SER A CA 1
ATOM 988 C C . SER A 1 132 ? 7.231 -8.899 -5.686 1.00 88.62 132 SER A C 1
ATOM 990 O O . SER A 1 132 ? 6.831 -9.289 -6.779 1.00 88.62 132 SER A O 1
ATOM 992 N N . SER A 1 133 ? 8.013 -9.636 -4.899 1.00 81.31 133 SER A N 1
ATOM 993 C CA . SER A 1 133 ? 8.360 -11.040 -5.141 1.00 81.31 133 SER A CA 1
ATOM 994 C C . SER A 1 133 ? 7.584 -12.019 -4.251 1.00 81.31 133 SER A C 1
ATOM 996 O O . SER A 1 133 ? 7.972 -13.182 -4.162 1.00 81.31 133 SER A O 1
ATOM 998 N N . ALA A 1 134 ? 6.572 -11.551 -3.512 1.00 62.47 134 ALA A N 1
ATOM 999 C CA . ALA A 1 134 ? 5.789 -12.394 -2.616 1.00 62.47 134 ALA A CA 1
ATOM 1000 C C . ALA A 1 134 ? 4.823 -13.292 -3.409 1.00 62.47 134 ALA A C 1
ATOM 1002 O O . ALA A 1 134 ? 4.015 -12.791 -4.194 1.00 62.47 134 ALA A O 1
ATOM 1003 N N . GLU A 1 135 ? 4.924 -14.606 -3.173 1.00 52.03 135 GLU A N 1
ATOM 1004 C CA . GLU A 1 135 ? 4.021 -15.648 -3.692 1.00 52.03 135 GLU A CA 1
ATOM 1005 C C . GLU A 1 135 ? 2.673 -15.699 -2.943 1.00 52.03 135 GLU A C 1
ATOM 1007 O O . GLU A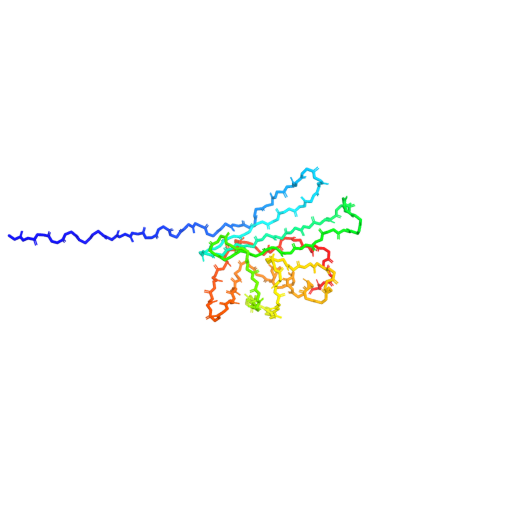 1 135 ? 2.638 -15.595 -1.684 1.00 52.03 135 GLU A O 1
#

Sequence (135 aa):
MKHCLIAALCLASGPALAWTETKDFRGLHVYEASGEGVALSVVCDPDGAMIPPENHLMMTVQGENYSGDYQLKSSERSFEGKIQNGTLVSTDGDPWNEVIAVLRSSAEIDLTINGMSYALNTEQPFPVECGSSAE

Nearest PDB structures (foldseek):
  6szw-assembly1_A  TM=4.152E-01  e=7.058E-01  Homo sapiens
  1w3s-assembly1_A  TM=2.717E-01  e=2.997E+00  Deinococcus radiodurans R1 = ATCC 13939 = DSM 20539
  1yqf-assembly2_E  TM=3.920E-01  e=7.716E+00  Leishmania major

Radius of gyration: 17.24 Å; Cα contacts (8 Å, |Δi|>4): 292; chains: 1; bounding box: 64×36×39 Å

Secondary structure (DSSP, 8-state):
-------------PPPEEEEEEE-TTS-EEEEEEETTEEEEEEE-TT--SSS---EEEEEETTEE--EEEEEE-SS-EEEEEEBTTEEEGGG-HHHHHHHHHHHH-SEEEEEETTEEEEEE-SS-----TT----

Foldseek 3Di:
DDDDDPPPPPPPQDPFAAFDWDADPLGWIWTKTDGDQKIKIWIFQPPCSDVNTWTKIFIGGNNAQDFAWKWKADPVAIDIDTDHRRMDTCVVPPNLQRVLVSQQPFQWIWMADPNDTTIHRNVHGDDDCRPHPHD

Organism: NCBI:txid376733

Mean predicted aligned error: 7.63 Å

Solvent-accessible surface area (backbone atoms only — not comparable to full-atom values): 7554 Å² total; per-residue (Å²): 135,87,81,80,82,78,80,79,80,76,77,78,78,70,80,45,37,42,66,45,78,45,72,49,98,74,60,38,38,37,34,34,35,34,33,84,56,37,37,42,38,41,36,21,31,90,82,48,72,41,89,72,58,57,28,35,39,36,37,29,48,74,85,37,70,36,64,47,61,38,32,46,31,31,96,81,38,72,44,77,51,69,33,53,86,12,38,42,53,46,90,66,44,67,66,38,22,46,49,48,46,30,43,46,66,31,28,51,33,42,38,34,44,91,90,45,76,39,65,34,44,24,85,47,38,52,90,71,60,62,90,44,85,62,129

pLDDT: mean 85.89, std 16.69, range [37.28, 97.44]